Protein AF-A0A383EBQ1-F1 (afdb_monomer_lite)

Organism: NCBI:txid408172

Structure (mmCIF, N/CA/C/O backbone):
data_AF-A0A383EBQ1-F1
#
_entry.id   AF-A0A383EBQ1-F1
#
loop_
_atom_site.group_PDB
_atom_site.id
_atom_site.type_symbol
_atom_site.label_atom_id
_atom_site.label_alt_id
_atom_site.label_comp_id
_atom_site.label_asym_id
_atom_site.label_entity_id
_atom_site.label_seq_id
_atom_site.pdbx_PDB_ins_code
_atom_site.Cartn_x
_atom_site.Cartn_y
_atom_site.Cartn_z
_atom_site.occupancy
_atom_site.B_iso_or_equiv
_atom_site.auth_seq_id
_atom_site.auth_comp_id
_atom_site.auth_asym_id
_atom_site.auth_atom_id
_atom_site.pdbx_PDB_model_num
ATOM 1 N N . MET A 1 1 ? -17.366 -15.821 -1.622 1.00 84.00 1 MET A N 1
ATOM 2 C CA . MET A 1 1 ? -16.804 -16.840 -0.708 1.00 84.00 1 MET A CA 1
ATOM 3 C C . MET A 1 1 ? -17.483 -16.871 0.663 1.00 84.00 1 MET A C 1
ATOM 5 O O . MET A 1 1 ? -17.308 -17.867 1.337 1.00 84.00 1 MET A O 1
ATOM 9 N N . GLY A 1 2 ? -18.282 -15.870 1.077 1.00 92.75 2 GLY A N 1
ATOM 10 C CA . GLY A 1 2 ? -19.111 -15.970 2.298 1.00 92.75 2 GLY A CA 1
ATOM 11 C C . GLY A 1 2 ? -18.335 -16.045 3.621 1.00 92.75 2 GLY A C 1
ATOM 12 O O . GLY A 1 2 ? -18.931 -16.301 4.659 1.00 92.75 2 GLY A O 1
ATOM 13 N N . ILE A 1 3 ? -17.018 -15.837 3.578 1.00 95.75 3 ILE A N 1
ATOM 14 C CA . ILE A 1 3 ? -16.134 -15.842 4.742 1.00 95.75 3 ILE A CA 1
ATOM 15 C C . ILE A 1 3 ? -16.124 -14.429 5.323 1.00 95.75 3 ILE A C 1
ATOM 17 O O . ILE A 1 3 ? -15.740 -13.489 4.627 1.00 95.75 3 ILE A O 1
ATOM 21 N N . ASN A 1 4 ? -16.521 -14.305 6.588 1.00 95.38 4 ASN A N 1
ATOM 22 C CA . ASN A 1 4 ? -16.429 -13.070 7.361 1.00 95.38 4 ASN A CA 1
ATOM 23 C C . ASN A 1 4 ? -15.255 -13.175 8.339 1.00 95.38 4 ASN A C 1
ATOM 25 O O . ASN A 1 4 ? -15.099 -14.197 9.005 1.00 95.38 4 ASN A O 1
ATOM 29 N N . ILE A 1 5 ? -14.435 -12.126 8.409 1.00 96.88 5 ILE A N 1
ATOM 30 C CA . ILE A 1 5 ? -13.281 -12.037 9.308 1.00 96.88 5 ILE A CA 1
ATOM 31 C C . ILE A 1 5 ? -13.498 -10.844 10.241 1.00 96.88 5 ILE A C 1
ATOM 33 O O . ILE A 1 5 ? -13.529 -9.706 9.777 1.00 96.88 5 ILE A O 1
ATOM 37 N N . GLY A 1 6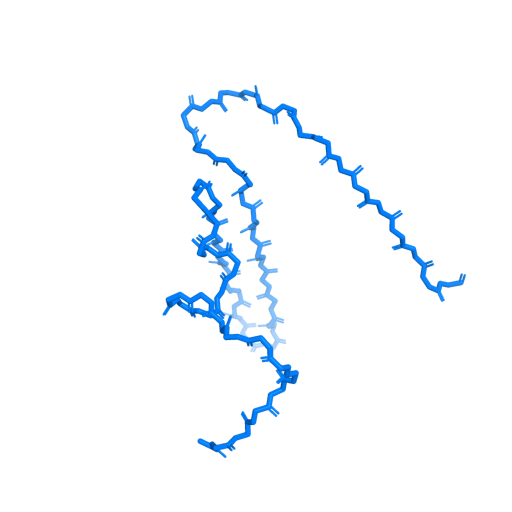 ? -13.615 -11.111 11.543 1.00 96.56 6 GLY A N 1
ATOM 38 C CA . GLY A 1 6 ? -13.913 -10.097 12.560 1.00 96.56 6 GLY A CA 1
ATOM 39 C C . GLY A 1 6 ? -15.378 -9.641 12.571 1.00 96.56 6 GLY A C 1
ATOM 40 O O . GLY A 1 6 ? -16.194 -10.111 11.780 1.00 96.56 6 GLY A O 1
ATOM 41 N N . ASP A 1 7 ? -15.692 -8.715 13.482 1.00 97.38 7 ASP A N 1
ATOM 42 C CA . ASP A 1 7 ? -17.073 -8.285 13.769 1.00 97.38 7 ASP A CA 1
ATOM 43 C C . ASP A 1 7 ? -17.446 -6.923 13.154 1.00 97.38 7 ASP A C 1
ATOM 45 O O . ASP A 1 7 ? -18.614 -6.533 13.147 1.00 97.38 7 ASP A O 1
ATOM 49 N N . TYR A 1 8 ? -16.464 -6.172 12.646 1.00 97.25 8 TYR A N 1
ATOM 50 C CA . TYR A 1 8 ? -16.685 -4.837 12.089 1.00 97.25 8 TYR A CA 1
ATOM 51 C C . TYR A 1 8 ? -16.945 -4.878 10.584 1.00 97.25 8 TYR A C 1
ATOM 53 O O . TYR A 1 8 ? -16.311 -5.627 9.841 1.00 97.25 8 TYR A O 1
ATOM 61 N N . LEU A 1 9 ? -17.854 -4.013 10.125 1.00 96.50 9 LEU A N 1
ATOM 62 C CA . LEU A 1 9 ? -18.110 -3.827 8.699 1.00 96.50 9 LEU A CA 1
ATOM 63 C C . LEU A 1 9 ? -16.905 -3.150 8.021 1.00 96.50 9 LEU A C 1
ATOM 65 O O . LEU A 1 9 ? -16.362 -2.188 8.573 1.00 96.50 9 LEU A O 1
ATOM 69 N N . PRO A 1 10 ? -16.497 -3.601 6.821 1.00 97.50 10 PRO A N 1
ATOM 70 C CA . PRO A 1 10 ? -15.427 -2.956 6.076 1.00 97.50 10 PRO A CA 1
ATOM 71 C C . PRO A 1 10 ? -15.874 -1.611 5.486 1.00 97.50 10 PRO A C 1
ATOM 73 O O . PRO A 1 10 ? -17.066 -1.314 5.369 1.00 97.50 10 PRO A O 1
ATOM 76 N N . GLY A 1 11 ? -14.898 -0.811 5.052 1.00 97.31 11 GLY A N 1
ATOM 77 C CA . GLY A 1 11 ? -15.151 0.353 4.205 1.00 97.31 11 GLY A CA 1
ATOM 78 C C . GLY A 1 11 ? -15.706 -0.031 2.826 1.00 97.31 11 GLY A C 1
ATOM 79 O O . GLY A 1 11 ? -15.824 -1.207 2.478 1.00 97.31 11 GLY A O 1
ATOM 80 N N . ARG A 1 12 ? -16.045 0.978 2.014 1.00 97.81 12 ARG A N 1
ATOM 81 C CA . ARG A 1 12 ? -16.706 0.789 0.709 1.00 97.81 12 ARG A CA 1
ATOM 82 C C . ARG A 1 12 ? -15.889 -0.084 -0.243 1.00 97.81 12 ARG A C 1
ATOM 84 O O . ARG A 1 12 ? -16.467 -0.858 -1.001 1.00 97.81 12 ARG A O 1
ATOM 91 N N . GLN A 1 13 ? -14.572 0.086 -0.251 1.00 97.94 13 GLN A N 1
ATOM 92 C CA . GLN A 1 13 ? -13.654 -0.682 -1.088 1.00 97.94 13 GLN A CA 1
ATOM 93 C C . GLN A 1 13 ? -13.064 -1.883 -0.348 1.00 97.94 13 GLN A C 1
ATOM 95 O O . GLN A 1 13 ? -12.432 -2.721 -0.988 1.00 97.94 13 GLN A O 1
ATOM 100 N N . ASN A 1 14 ? -13.271 -1.965 0.972 1.00 97.25 14 ASN A N 1
ATOM 101 C CA . ASN A 1 14 ? -12.593 -2.907 1.853 1.00 97.25 14 ASN A CA 1
ATOM 102 C C . ASN A 1 14 ? -11.067 -2.855 1.643 1.00 97.25 14 ASN A C 1
ATOM 104 O O . ASN A 1 14 ? -10.403 -3.876 1.470 1.00 97.25 14 ASN A O 1
ATOM 108 N N . ALA A 1 15 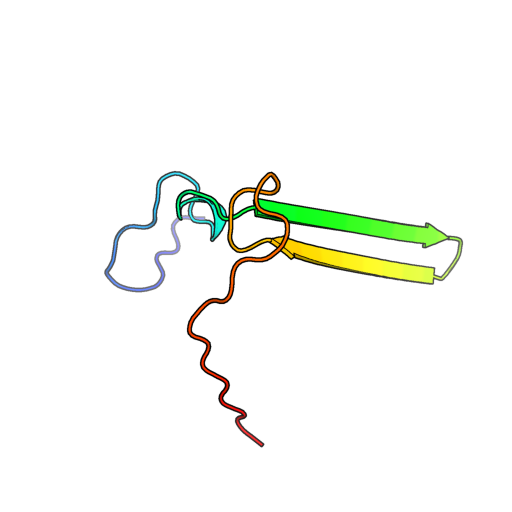? -10.529 -1.634 1.567 1.00 98.38 15 ALA A N 1
ATOM 109 C CA . ALA A 1 15 ? -9.136 -1.373 1.224 1.00 98.38 15 ALA A CA 1
ATOM 110 C C . ALA A 1 15 ? -8.604 -0.147 1.972 1.00 98.38 15 ALA A C 1
ATOM 112 O O . ALA A 1 15 ? -9.361 0.722 2.394 1.00 98.38 15 ALA A O 1
ATOM 113 N N . ILE A 1 16 ? -7.277 -0.025 2.083 1.00 97.62 16 ILE A N 1
ATOM 114 C CA . ILE A 1 16 ? -6.645 1.117 2.769 1.00 97.62 16 ILE A CA 1
ATOM 115 C C . ILE A 1 16 ? -6.996 2.474 2.126 1.00 97.62 16 ILE A C 1
ATOM 117 O O . ILE A 1 16 ? -7.006 3.500 2.801 1.00 97.62 16 ILE A O 1
ATOM 121 N N . THR A 1 17 ? -7.340 2.481 0.835 1.00 96.88 17 THR A N 1
ATOM 122 C CA . THR A 1 17 ? -7.782 3.668 0.085 1.00 96.88 17 THR A CA 1
ATOM 123 C C . THR A 1 17 ? 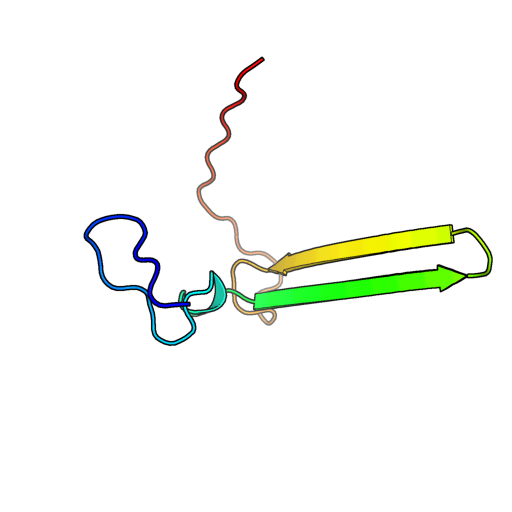-9.167 4.176 0.491 1.00 96.88 17 THR A C 1
ATOM 125 O O . THR A 1 17 ? -9.550 5.268 0.077 1.00 96.88 17 THR A O 1
ATOM 128 N N . ASP A 1 18 ? -9.907 3.443 1.333 1.00 97.69 18 ASP A N 1
ATOM 129 C CA . ASP A 1 18 ? -11.114 3.972 1.980 1.00 97.69 18 ASP A CA 1
ATOM 130 C C . ASP A 1 18 ? -10.788 5.153 2.922 1.00 97.69 18 ASP A C 1
ATOM 132 O O . ASP A 1 18 ? -11.660 5.970 3.227 1.00 97.69 18 ASP A O 1
ATOM 136 N N . ILE A 1 19 ? -9.526 5.301 3.347 1.00 96.06 19 ILE A N 1
ATOM 137 C CA . ILE A 1 19 ? -9.045 6.472 4.084 1.00 96.06 19 ILE A CA 1
ATOM 138 C C . ILE A 1 19 ? -8.789 7.618 3.096 1.00 96.06 19 ILE A C 1
ATOM 140 O O . ILE A 1 19 ? -7.914 7.543 2.232 1.00 96.06 19 ILE A O 1
ATOM 144 N N . ARG A 1 20 ? -9.526 8.727 3.248 1.00 93.25 20 ARG A N 1
ATOM 145 C CA . ARG A 1 20 ? -9.404 9.908 2.376 1.00 93.25 20 ARG A CA 1
ATOM 146 C C . ARG A 1 20 ? -7.952 10.398 2.292 1.00 93.25 20 ARG A C 1
ATOM 148 O O . ARG A 1 20 ? -7.344 10.724 3.307 1.00 93.25 20 ARG A O 1
ATOM 155 N N . GLY A 1 21 ? -7.455 10.547 1.065 1.00 91.31 21 GLY A N 1
ATOM 156 C CA . GLY A 1 21 ? -6.108 11.044 0.776 1.00 91.31 21 GLY A CA 1
ATOM 157 C C . GLY A 1 21 ? -5.043 9.951 0.698 1.00 91.31 21 GLY A C 1
ATOM 158 O O . GLY A 1 21 ? -3.955 10.238 0.214 1.00 91.31 21 GLY A O 1
ATOM 159 N N . VAL A 1 22 ? -5.344 8.713 1.104 1.00 94.62 22 VAL A N 1
ATOM 160 C CA . VAL A 1 22 ? -4.441 7.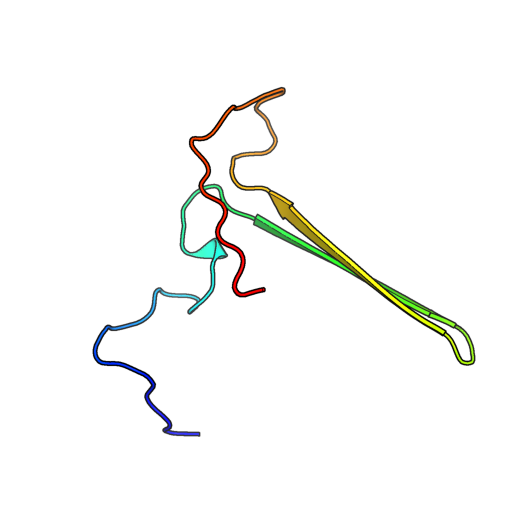578 0.895 1.00 94.62 22 VAL A CA 1
ATOM 161 C C . VAL A 1 22 ? -4.599 7.054 -0.529 1.00 94.62 22 VAL A C 1
ATOM 163 O O . VAL A 1 22 ? -5.711 6.862 -1.019 1.00 94.62 22 VAL A O 1
ATOM 166 N N . SER A 1 23 ? -3.478 6.786 -1.191 1.00 95.12 23 SER A N 1
ATOM 167 C CA . SER A 1 23 ? -3.441 6.125 -2.495 1.00 95.12 23 SER A CA 1
ATOM 168 C C . SER A 1 23 ? -2.391 5.017 -2.522 1.00 95.12 23 SER A C 1
ATOM 170 O O . SER A 1 23 ? -1.433 5.024 -1.746 1.00 95.12 23 SER A O 1
ATOM 172 N N . VAL A 1 24 ? -2.599 4.037 -3.401 1.00 97.06 24 VAL A N 1
ATOM 173 C CA . VAL A 1 24 ? -1.707 2.888 -3.589 1.00 97.06 24 VAL A CA 1
ATOM 174 C C . VAL A 1 24 ? -1.436 2.719 -5.078 1.00 97.06 24 VAL A C 1
ATOM 176 O O . VAL A 1 24 ? -2.367 2.742 -5.881 1.00 97.06 24 VAL A O 1
ATOM 179 N N . GLY A 1 25 ? -0.171 2.532 -5.439 1.00 97.06 25 GLY A N 1
ATOM 180 C CA . GLY A 1 25 ? 0.267 2.203 -6.793 1.00 97.06 25 GLY A CA 1
ATOM 181 C C . GLY A 1 25 ? 1.171 0.977 -6.786 1.00 97.06 25 GLY A C 1
ATOM 182 O O . GLY A 1 25 ? 1.831 0.698 -5.787 1.00 97.06 25 GLY A O 1
ATOM 183 N N . HIS A 1 26 ? 1.210 0.243 -7.894 1.00 97.94 26 HIS A N 1
ATOM 184 C CA . HIS A 1 26 ? 2.113 -0.891 -8.069 1.00 97.94 26 HIS A CA 1
ATOM 185 C C . HIS A 1 26 ? 2.716 -0.899 -9.473 1.00 97.94 26 HIS A C 1
ATOM 187 O O . HIS A 1 26 ? 2.109 -0.415 -10.427 1.00 97.94 26 HIS A O 1
ATOM 193 N N . ALA A 1 27 ? 3.914 -1.460 -9.584 1.00 98.00 27 ALA A N 1
ATOM 194 C CA . ALA A 1 27 ? 4.597 -1.719 -10.839 1.00 98.00 27 ALA A CA 1
ATOM 195 C C . ALA A 1 27 ? 5.181 -3.131 -10.790 1.00 98.00 27 ALA A C 1
ATOM 197 O O . ALA A 1 27 ? 6.126 -3.392 -10.046 1.00 98.00 27 ALA A O 1
ATOM 198 N N . ASP A 1 28 ? 4.611 -4.032 -11.585 1.00 97.75 28 ASP A N 1
ATOM 199 C CA . ASP A 1 28 ? 5.108 -5.396 -11.739 1.00 97.75 28 ASP A CA 1
ATOM 200 C C . ASP A 1 28 ? 6.171 -5.456 -12.842 1.00 97.75 28 ASP A C 1
ATOM 202 O O . ASP A 1 28 ? 5.960 -4.985 -13.959 1.00 97.75 28 ASP A O 1
ATOM 206 N N . ILE A 1 29 ? 7.295 -6.108 -12.556 1.00 97.69 29 ILE A N 1
ATOM 207 C CA . ILE A 1 29 ? 8.368 -6.383 -13.512 1.00 97.69 29 ILE A CA 1
ATOM 208 C C . ILE A 1 29 ? 8.406 -7.889 -13.765 1.00 97.69 29 ILE A C 1
ATOM 210 O O . ILE A 1 29 ? 8.742 -8.692 -12.887 1.00 97.69 29 ILE A O 1
ATOM 214 N N . ARG A 1 30 ? 8.068 -8.273 -14.998 1.00 97.31 30 ARG A N 1
ATOM 215 C CA . ARG A 1 30 ? 8.056 -9.666 -15.457 1.00 97.31 30 ARG A CA 1
ATOM 216 C C . ARG A 1 30 ? 8.941 -9.807 -16.689 1.00 97.31 30 ARG A C 1
ATOM 218 O O . ARG A 1 30 ? 8.638 -9.222 -17.724 1.00 97.31 30 ARG A O 1
ATOM 225 N N . ALA A 1 31 ? 10.016 -10.586 -16.582 1.00 96.12 31 ALA A N 1
ATOM 226 C CA . ALA A 1 31 ? 10.939 -10.835 -17.691 1.00 96.12 31 ALA A CA 1
ATOM 227 C C . ALA A 1 31 ? 11.581 -12.222 -17.572 1.00 96.12 31 ALA A C 1
ATOM 229 O O . ALA A 1 31 ? 12.262 -12.486 -16.590 1.00 96.12 31 ALA A O 1
ATOM 230 N N . ALA A 1 32 ? 11.397 -13.098 -18.567 1.00 95.38 32 ALA A N 1
ATOM 231 C CA . ALA A 1 32 ? 11.866 -14.491 -18.534 1.00 95.38 32 ALA A CA 1
ATOM 232 C C . ALA A 1 32 ? 11.551 -15.184 -17.185 1.00 95.38 32 ALA A C 1
ATOM 234 O O . ALA A 1 32 ? 10.389 -15.473 -16.899 1.00 95.38 32 ALA A O 1
ATOM 235 N N . ASN A 1 33 ? 12.570 -15.385 -16.343 1.00 96.25 33 ASN A N 1
ATOM 236 C CA . ASN A 1 33 ? 12.469 -16.007 -15.017 1.00 96.25 33 ASN A CA 1
ATOM 237 C C . ASN A 1 33 ? 12.443 -15.000 -13.847 1.00 96.25 33 ASN A C 1
ATOM 239 O O . ASN A 1 33 ? 12.498 -15.402 -12.689 1.00 96.25 33 ASN A O 1
ATOM 243 N N . LEU A 1 34 ? 12.354 -13.698 -14.122 1.00 95.94 34 LEU A N 1
ATOM 244 C CA . LEU A 1 34 ? 12.221 -12.631 -13.132 1.00 95.94 34 LEU A CA 1
ATOM 245 C C . LEU A 1 34 ? 10.745 -12.287 -12.908 1.00 95.94 34 LEU A C 1
ATOM 247 O O . LEU A 1 34 ? 10.017 -11.963 -13.850 1.00 95.94 34 LEU A O 1
ATOM 251 N N . ARG A 1 35 ? 10.329 -12.318 -11.640 1.00 97.31 35 ARG A N 1
ATOM 252 C CA . ARG A 1 35 ? 9.015 -11.872 -11.164 1.00 97.31 35 ARG A CA 1
ATOM 253 C C . ARG A 1 35 ? 9.223 -11.021 -9.918 1.00 97.31 35 ARG A C 1
ATOM 255 O O . ARG A 1 35 ? 9.385 -11.555 -8.828 1.00 97.31 35 ARG A O 1
ATOM 262 N N . THR A 1 36 ? 9.278 -9.710 -10.099 1.00 97.62 36 THR A N 1
ATOM 263 C CA . THR A 1 36 ? 9.467 -8.740 -9.013 1.00 97.62 36 THR A CA 1
ATOM 264 C C . THR A 1 36 ? 8.572 -7.526 -9.246 1.00 97.62 36 THR A C 1
ATOM 266 O O . THR A 1 36 ? 7.816 -7.496 -10.215 1.00 97.62 36 THR A O 1
ATOM 269 N N . GLY A 1 37 ? 8.632 -6.529 -8.376 1.00 97.44 37 GLY A N 1
ATOM 270 C CA . GLY A 1 37 ? 7.875 -5.299 -8.528 1.00 97.44 37 GLY A CA 1
ATOM 271 C C . GLY A 1 37 ? 8.052 -4.358 -7.350 1.00 97.44 37 GLY A C 1
ATOM 272 O O . GLY A 1 37 ? 8.815 -4.625 -6.422 1.00 97.44 37 GLY A O 1
ATOM 273 N N . ILE A 1 38 ? 7.335 -3.244 -7.405 1.00 98.31 38 ILE A N 1
ATOM 274 C CA . ILE A 1 38 ? 7.266 -2.242 -6.344 1.00 98.31 38 ILE A CA 1
ATOM 275 C C . ILE A 1 38 ? 5.795 -1.959 -6.068 1.00 98.31 38 ILE A C 1
ATOM 277 O O . ILE A 1 38 ? 5.012 -1.807 -7.001 1.00 98.31 38 ILE A O 1
ATOM 281 N N . THR A 1 39 ? 5.447 -1.811 -4.793 1.00 97.94 39 THR A N 1
ATOM 282 C CA . THR A 1 39 ? 4.176 -1.229 -4.357 1.00 97.94 39 THR A CA 1
ATOM 283 C C . THR A 1 39 ? 4.483 0.011 -3.532 1.00 97.94 39 THR A C 1
ATOM 285 O O . THR A 1 39 ? 5.262 -0.055 -2.582 1.00 97.94 39 THR A O 1
ATOM 288 N N . ALA A 1 40 ? 3.879 1.139 -3.890 1.00 96.62 40 ALA A N 1
ATOM 289 C CA . ALA A 1 40 ? 4.001 2.401 -3.176 1.00 96.62 40 ALA A CA 1
ATOM 290 C C . ALA A 1 40 ? 2.670 2.754 -2.510 1.00 96.62 40 ALA A C 1
ATOM 292 O O . ALA A 1 40 ? 1.610 2.663 -3.131 1.00 96.62 40 ALA A O 1
ATOM 293 N N . VAL A 1 41 ? 2.738 3.193 -1.254 1.00 95.38 41 VAL A N 1
ATOM 294 C CA . VAL A 1 41 ? 1.605 3.757 -0.515 1.00 95.38 41 VAL A CA 1
ATOM 295 C C . VAL A 1 41 ? 1.906 5.229 -0.268 1.00 95.38 41 VAL A C 1
ATOM 297 O O . VAL A 1 41 ? 2.906 5.553 0.369 1.00 95.38 41 VAL A O 1
ATOM 300 N N . VAL A 1 42 ? 1.045 6.115 -0.766 1.00 93.38 42 VAL A N 1
ATOM 301 C CA . VAL A 1 42 ? 1.133 7.557 -0.516 1.00 93.38 42 VAL A CA 1
ATOM 302 C C . VAL A 1 42 ? 0.051 7.912 0.507 1.00 93.38 42 VAL A C 1
ATOM 304 O O . VAL A 1 42 ? -1.135 7.793 0.195 1.00 93.38 42 VAL A O 1
ATOM 307 N N . PRO A 1 43 ? 0.417 8.311 1.737 1.00 92.69 43 PRO A N 1
ATOM 308 C CA . PRO A 1 43 ? -0.536 8.441 2.839 1.00 92.69 43 PRO A CA 1
ATOM 309 C C . PRO A 1 43 ? -1.232 9.816 2.903 1.00 92.69 43 PRO A C 1
ATOM 311 O O . PRO A 1 43 ? -1.849 10.150 3.914 1.00 92.69 43 PRO A O 1
ATOM 314 N N . TYR A 1 44 ? -1.107 10.640 1.858 1.00 89.25 44 TYR A N 1
ATOM 315 C CA . TYR A 1 44 ? -1.708 11.971 1.751 1.00 89.25 44 TYR A CA 1
ATOM 316 C C . TYR A 1 44 ? -1.850 12.413 0.286 1.00 89.25 44 TYR A C 1
ATOM 318 O O . TYR A 1 44 ? -1.346 11.769 -0.632 1.00 89.25 44 TYR A O 1
ATOM 326 N N . VAL A 1 45 ? -2.541 13.537 0.073 1.00 83.88 45 VAL A N 1
ATOM 327 C CA . VAL A 1 45 ? -2.766 14.107 -1.262 1.00 83.88 45 VAL A CA 1
ATOM 328 C C . VAL A 1 45 ? -1.423 14.519 -1.898 1.00 83.88 45 VAL A C 1
ATOM 330 O O . VAL A 1 45 ? -0.678 15.265 -1.263 1.00 83.88 45 VAL A O 1
ATOM 333 N N . PRO A 1 46 ? -1.105 14.066 -3.128 1.00 68.88 46 PRO A N 1
ATOM 334 C CA . PRO A 1 46 ? 0.204 14.280 -3.759 1.00 68.88 46 PRO A CA 1
ATOM 335 C C . PRO A 1 46 ? 0.599 15.738 -4.047 1.00 68.88 46 PRO A C 1
ATOM 337 O O . PRO A 1 46 ? 1.735 15.977 -4.443 1.00 68.88 46 PRO A O 1
ATOM 340 N N . ASP A 1 47 ? -0.310 16.706 -3.897 1.00 71.81 47 ASP A N 1
ATOM 341 C CA . ASP A 1 47 ? -0.040 18.129 -4.150 1.00 71.81 47 ASP A CA 1
ATOM 342 C C . ASP A 1 47 ? 0.728 18.821 -3.006 1.00 71.81 47 ASP A C 1
ATOM 344 O O . ASP A 1 47 ? 1.226 19.935 -3.177 1.00 71.81 47 ASP A O 1
ATOM 348 N N . ILE A 1 48 ? 0.879 18.156 -1.855 1.00 68.00 48 ILE A N 1
ATOM 349 C CA . ILE A 1 48 ? 1.638 18.661 -0.710 1.00 68.00 48 ILE A CA 1
ATOM 350 C C . ILE A 1 48 ? 3.088 18.169 -0.811 1.00 68.00 48 ILE A C 1
ATOM 352 O O . ILE A 1 48 ? 3.359 16.987 -0.610 1.00 68.00 48 ILE A O 1
ATOM 356 N N . ALA A 1 49 ? 4.022 19.092 -1.074 1.00 67.75 49 ALA A N 1
ATOM 357 C CA . ALA A 1 49 ? 5.448 18.799 -1.276 1.00 67.75 49 ALA A CA 1
ATOM 358 C C . ALA A 1 49 ? 6.107 18.031 -0.112 1.00 67.75 49 ALA A C 1
ATOM 360 O O . ALA A 1 49 ? 6.989 17.208 -0.338 1.00 67.75 49 ALA A O 1
ATOM 361 N N . GLU A 1 50 ? 5.671 18.270 1.127 1.00 67.38 50 GLU A N 1
ATOM 362 C CA . GLU A 1 50 ? 6.077 17.473 2.282 1.00 67.38 50 GLU A CA 1
ATOM 363 C C . GLU A 1 50 ? 4.993 17.537 3.365 1.00 67.38 50 GLU A C 1
ATOM 365 O O . GLU A 1 50 ? 4.665 18.608 3.879 1.00 67.38 50 GLU A O 1
ATOM 370 N N . ARG A 1 51 ? 4.428 16.382 3.738 1.00 78.50 51 ARG A N 1
ATOM 371 C CA . ARG A 1 51 ? 3.518 16.262 4.882 1.00 78.50 51 ARG A CA 1
ATOM 372 C C . ARG A 1 51 ? 4.036 15.211 5.849 1.00 78.50 51 ARG A C 1
ATOM 374 O O . ARG A 1 51 ? 4.014 14.016 5.563 1.00 78.50 51 ARG A O 1
ATOM 381 N N . LYS A 1 52 ? 4.461 15.662 7.027 1.00 84.88 52 LYS A N 1
ATOM 382 C CA . LYS A 1 52 ? 4.843 14.771 8.124 1.00 84.88 52 LYS A CA 1
ATOM 383 C C . LYS A 1 52 ? 3.584 14.209 8.775 1.00 84.88 52 LYS A C 1
ATOM 385 O O . LYS A 1 52 ? 2.618 14.933 9.013 1.00 84.88 52 LYS A O 1
ATOM 390 N N . LEU A 1 53 ? 3.604 12.912 9.045 1.00 89.06 53 LEU A N 1
ATOM 391 C CA . LEU A 1 53 ? 2.541 12.198 9.739 1.00 89.06 53 LEU A CA 1
ATOM 392 C C . LEU A 1 53 ? 3.114 11.586 11.012 1.00 89.06 53 LEU A C 1
ATOM 394 O O . LEU A 1 53 ? 4.288 11.219 11.056 1.00 89.06 53 LEU A O 1
ATOM 398 N N . PHE A 1 54 ? 2.280 11.450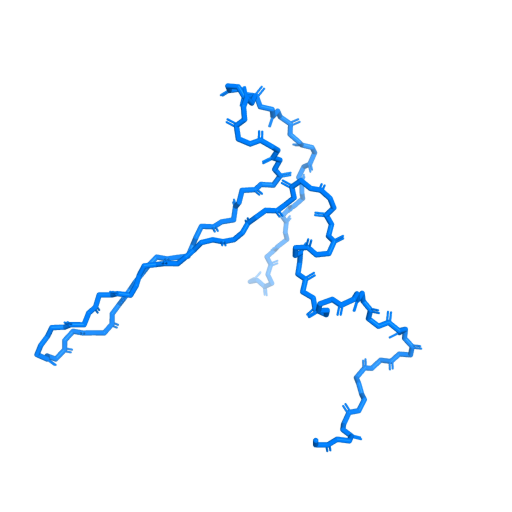 12.037 1.00 94.94 54 PHE A N 1
ATOM 399 C CA . PHE A 1 54 ? 2.616 10.590 13.163 1.00 94.94 54 PHE A CA 1
ATOM 400 C C . PHE A 1 54 ? 2.651 9.139 12.677 1.00 94.94 54 PHE A C 1
ATOM 402 O O . PHE A 1 54 ? 1.708 8.683 12.030 1.00 94.94 54 PHE A O 1
ATOM 409 N N . ILE A 1 55 ? 3.740 8.431 12.977 1.00 94.56 55 ILE A N 1
ATOM 410 C CA . ILE A 1 55 ? 3.918 7.022 12.619 1.00 94.56 55 ILE A CA 1
ATOM 411 C C . ILE A 1 55 ? 4.261 6.198 13.857 1.00 94.56 55 ILE A C 1
ATOM 413 O O . ILE A 1 55 ? 4.866 6.699 14.803 1.00 94.56 55 ILE A O 1
ATOM 417 N N . GLY A 1 56 ? 3.905 4.918 13.818 1.00 96.25 56 GLY A N 1
ATOM 418 C CA . GLY A 1 56 ? 4.354 3.909 14.770 1.00 96.25 56 GLY A CA 1
ATOM 419 C C . GLY A 1 56 ? 4.945 2.720 14.019 1.00 96.25 56 GLY A C 1
ATOM 420 O O . GLY A 1 56 ? 4.484 2.379 12.930 1.00 96.25 56 GLY A O 1
ATOM 421 N N . ARG A 1 57 ? 5.968 2.090 14.597 1.00 96.50 57 ARG A N 1
ATOM 422 C CA . ARG A 1 57 ? 6.558 0.837 14.115 1.00 96.50 57 ARG A CA 1
ATOM 423 C C . ARG A 1 57 ? 6.644 -0.131 15.286 1.00 96.50 57 ARG A C 1
ATOM 425 O O . ARG A 1 57 ? 7.077 0.249 16.368 1.00 96.50 57 ARG A O 1
ATOM 432 N N . PHE A 1 58 ? 6.290 -1.380 15.026 1.00 96.81 58 PHE A N 1
ATOM 433 C CA . PHE A 1 58 ? 6.507 -2.512 15.915 1.00 96.81 58 PHE A CA 1
ATOM 434 C C . PHE A 1 58 ? 7.146 -3.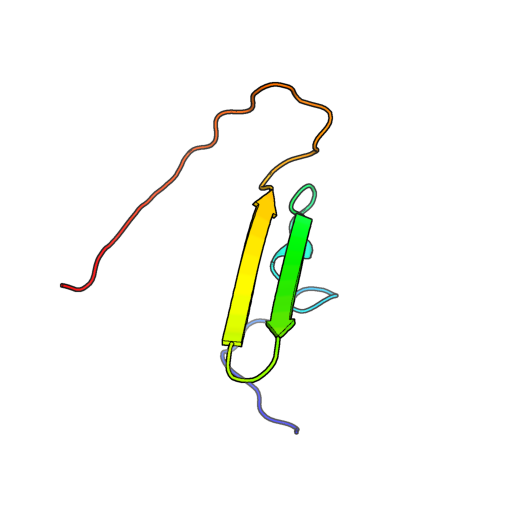644 15.106 1.00 96.81 58 PHE A C 1
ATOM 436 O O . PHE A 1 58 ? 6.905 -3.743 13.900 1.00 96.81 58 PHE A O 1
ATOM 443 N N . ALA A 1 59 ? 7.987 -4.452 15.743 1.00 96.19 59 ALA A N 1
ATOM 444 C CA . ALA A 1 59 ? 8.628 -5.610 15.136 1.00 96.19 59 ALA A CA 1
ATOM 445 C C . ALA A 1 59 ? 8.510 -6.794 16.113 1.00 96.19 59 ALA A C 1
ATOM 447 O O . ALA A 1 59 ? 8.496 -6.585 17.324 1.00 96.19 59 ALA A O 1
ATOM 448 N N . VAL A 1 60 ? 8.264 -7.988 15.568 1.00 95.81 60 VAL A N 1
ATOM 449 C CA . VAL A 1 60 ? 7.886 -9.212 16.313 1.00 95.81 60 VAL A CA 1
ATOM 450 C C . VAL A 1 60 ? 9.084 -10.171 16.439 1.00 95.81 60 VAL A C 1
ATOM 452 O O . VAL A 1 60 ? 8.922 -11.345 16.751 1.00 95.81 60 VAL A O 1
ATOM 455 N N . ASP A 1 61 ? 10.279 -9.681 16.134 1.00 79.69 61 ASP A N 1
ATOM 456 C CA . ASP A 1 61 ? 11.550 -10.394 16.217 1.00 79.69 61 ASP A CA 1
ATOM 457 C C . ASP A 1 61 ? 12.105 -10.484 17.647 1.00 79.69 61 ASP A C 1
ATOM 459 O O . ASP A 1 61 ? 11.933 -9.526 18.437 1.00 79.69 61 ASP A O 1
#

Foldseek 3Di:
DPDDDDDDDAAPVSDPPSPPAKDKDKDWDDDDPDTDIDIDIDHGHPVDPDDDDDDDDDDPD

pLDDT: mean 92.7, std 8.36, range [67.38, 98.38]

Sequence (61 aa):
MGINIGDYLPGRQNAITDIRGVSVGHADIRAANLRTGITAVVPYVPDIAERKLFIGRFAVD

InterPro domains:
  IPR005321 Peptidase S58, DmpA [PF03576] (14-57)
  IPR016117 ArgJ-like domain superfamily [SSF56266] (6-56)

Radius of gyration: 16.44 Å; chains: 1; bounding box: 32×36×35 Å

Secondary structure (DSSP, 8-state):
-----SSSPP-SSSSGGGSTT-EEEEEEEEETTEEEEEEEEE-S-TTSS------------